Protein AF-A0A9W4HZ27-F1 (afdb_monomer_lite)

Sequence (58 aa):
MWDGIESSGVQMIRRRMQAGDLDLALADVWYLCAGVALKRMVLNWLAGKNVVYEDFNY

Structure (mmCIF, N/CA/C/O backbone):
data_AF-A0A9W4HZ27-F1
#
_entry.id   AF-A0A9W4HZ27-F1
#
loop_
_atom_site.group_PDB
_atom_site.id
_atom_site.type_symbol
_atom_site.label_atom_id
_atom_site.label_alt_id
_atom_site.label_comp_id
_atom_site.label_asym_id
_atom_site.label_entity_id
_atom_site.label_seq_id
_atom_site.pdbx_PDB_ins_code
_atom_site.Cartn_x
_atom_site.Cartn_y
_atom_site.Cartn_z
_atom_site.occupancy
_atom_site.B_iso_or_equiv
_atom_site.auth_seq_id
_atom_site.auth_comp_id
_atom_site.auth_asym_id
_atom_site.auth_atom_id
_atom_site.pdbx_PDB_model_num
ATOM 1 N N . MET A 1 1 ? 20.037 -9.623 -14.646 1.00 70.44 1 MET A N 1
ATOM 2 C CA . MET A 1 1 ? 20.137 -8.832 -13.381 1.00 70.44 1 MET A CA 1
ATOM 3 C C . MET A 1 1 ? 18.845 -8.881 -12.557 1.00 70.44 1 MET A C 1
ATOM 5 O O . MET A 1 1 ? 18.760 -8.200 -11.547 1.00 70.44 1 MET A O 1
ATOM 9 N N . TRP A 1 2 ? 17.866 -9.716 -12.926 1.00 86.56 2 TRP A N 1
ATOM 10 C CA . TRP A 1 2 ? 16.676 -9.994 -12.106 1.00 86.56 2 TRP A CA 1
ATOM 11 C C . TRP A 1 2 ? 16.415 -11.497 -11.984 1.00 86.56 2 TRP A C 1
ATOM 13 O O . TRP A 1 2 ? 15.400 -11.906 -11.445 1.00 86.56 2 TRP A O 1
ATOM 23 N N . ASP A 1 3 ? 17.360 -12.313 -12.443 1.00 86.56 3 ASP A N 1
ATOM 24 C CA . ASP A 1 3 ? 17.200 -13.732 -12.746 1.00 86.56 3 ASP A CA 1
ATOM 25 C C . ASP A 1 3 ? 16.819 -14.532 -11.485 1.00 86.56 3 ASP A C 1
ATOM 27 O O . ASP A 1 3 ? 16.015 -15.458 -11.542 1.00 86.56 3 ASP A O 1
ATOM 31 N N . GLY A 1 4 ? 17.319 -14.118 -10.314 1.00 92.94 4 GLY A N 1
ATOM 32 C CA . GLY A 1 4 ? 16.919 -14.682 -9.018 1.00 92.94 4 GLY A CA 1
ATOM 33 C C . GLY A 1 4 ? 15.486 -14.331 -8.595 1.00 92.94 4 GLY A C 1
ATOM 34 O O . GLY A 1 4 ? 14.819 -15.139 -7.962 1.00 92.94 4 GLY A O 1
ATOM 35 N N . ILE A 1 5 ? 14.986 -13.150 -8.968 1.00 89.88 5 ILE A N 1
ATOM 36 C CA . ILE A 1 5 ? 13.593 -12.752 -8.717 1.00 89.88 5 ILE A CA 1
ATOM 37 C C . ILE A 1 5 ? 12.679 -13.447 -9.730 1.00 89.88 5 ILE A C 1
ATOM 39 O O . ILE A 1 5 ? 11.698 -14.069 -9.339 1.00 89.88 5 ILE A O 1
ATOM 43 N N . GLU A 1 6 ? 13.032 -13.425 -11.014 1.00 88.69 6 GLU A N 1
ATOM 44 C CA . GLU A 1 6 ? 12.260 -14.061 -12.090 1.00 88.69 6 GLU A CA 1
ATOM 45 C C . GLU A 1 6 ? 12.099 -15.576 -11.873 1.00 88.69 6 GLU A C 1
ATOM 47 O O . GLU A 1 6 ? 11.020 -16.121 -12.092 1.00 88.69 6 GLU A O 1
ATOM 52 N N . SER A 1 7 ? 13.131 -16.255 -11.362 1.00 93.94 7 SER A N 1
ATOM 53 C CA . SER A 1 7 ? 13.080 -17.693 -11.049 1.00 93.94 7 SER A CA 1
ATOM 54 C C . SER A 1 7 ? 12.327 -18.047 -9.760 1.00 93.94 7 SER A C 1
ATOM 56 O O . SER A 1 7 ? 12.009 -19.215 -9.552 1.00 93.94 7 SER A O 1
ATOM 58 N N . SER A 1 8 ? 11.985 -17.071 -8.911 1.00 94.50 8 SER A N 1
ATOM 59 C CA . SER A 1 8 ? 11.268 -17.318 -7.647 1.00 94.50 8 SER A CA 1
ATOM 60 C C . SER A 1 8 ? 9.751 -17.506 -7.806 1.00 94.50 8 SER A C 1
ATOM 62 O O . SER A 1 8 ? 9.051 -17.747 -6.825 1.00 94.50 8 SER A O 1
ATOM 64 N N . GLY A 1 9 ? 9.228 -17.401 -9.034 1.00 93.44 9 GLY A N 1
ATOM 65 C CA . GLY A 1 9 ? 7.797 -17.544 -9.325 1.00 93.44 9 GLY A CA 1
ATOM 66 C C . GLY A 1 9 ? 6.958 -16.313 -8.971 1.00 93.44 9 GLY A C 1
ATOM 67 O O . GLY A 1 9 ? 5.731 -16.368 -9.039 1.00 93.44 9 GLY A O 1
ATOM 68 N N . VAL A 1 10 ? 7.595 -15.198 -8.606 1.00 92.81 10 VAL A N 1
ATOM 69 C CA . VAL A 1 10 ? 6.900 -13.929 -8.364 1.00 92.81 10 VAL A CA 1
ATOM 70 C C . VAL A 1 10 ? 6.577 -13.215 -9.673 1.00 92.81 10 VAL A C 1
ATOM 72 O O . VAL A 1 10 ? 7.295 -13.316 -10.669 1.00 92.81 10 VAL A O 1
ATOM 75 N N . GLN A 1 11 ? 5.514 -12.417 -9.655 1.00 91.06 11 GLN A N 1
ATOM 76 C CA . GLN A 1 11 ? 5.185 -11.537 -10.766 1.00 91.06 11 GLN A CA 1
ATOM 77 C C . GLN A 1 11 ? 5.895 -10.186 -10.609 1.00 91.06 11 GLN A C 1
ATOM 79 O O . GLN A 1 11 ? 5.668 -9.455 -9.647 1.00 91.06 11 GLN A O 1
ATOM 84 N N . MET A 1 12 ? 6.715 -9.812 -11.593 1.00 91.00 12 MET A N 1
ATOM 85 C CA . MET A 1 12 ? 7.342 -8.490 -11.648 1.00 91.00 12 MET A CA 1
ATOM 86 C C . MET A 1 12 ? 6.484 -7.499 -12.440 1.00 91.00 12 MET A C 1
ATOM 88 O O . MET A 1 12 ? 6.347 -7.611 -13.658 1.00 91.00 12 MET A O 1
ATOM 92 N N . ILE A 1 13 ? 5.948 -6.481 -11.765 1.00 94.00 13 ILE A N 1
ATOM 93 C CA . ILE A 1 13 ? 5.110 -5.444 -12.382 1.00 94.00 13 ILE A CA 1
ATOM 94 C C . ILE A 1 13 ? 5.901 -4.134 -12.499 1.00 94.00 13 ILE A C 1
ATOM 96 O O . ILE A 1 13 ? 6.198 -3.474 -11.506 1.00 94.00 13 ILE A O 1
ATOM 100 N N . ARG A 1 14 ? 6.228 -3.721 -13.731 1.00 93.25 14 ARG A N 1
ATOM 101 C CA . ARG A 1 14 ? 7.033 -2.514 -14.004 1.00 93.25 14 ARG A CA 1
ATOM 102 C C . ARG A 1 14 ? 6.172 -1.258 -14.172 1.00 93.25 14 ARG A C 1
ATOM 104 O O . ARG A 1 14 ? 6.066 -0.703 -15.262 1.00 93.25 14 ARG A O 1
ATOM 111 N N . ARG A 1 15 ? 5.564 -0.799 -13.077 1.00 95.56 15 ARG A N 1
ATOM 112 C CA . ARG A 1 15 ? 4.864 0.496 -12.978 1.00 95.56 15 ARG A CA 1
ATOM 113 C C . ARG A 1 15 ? 4.910 1.032 -11.547 1.00 95.56 15 ARG A C 1
ATOM 115 O O . ARG A 1 15 ? 5.346 0.339 -10.636 1.00 95.56 15 ARG A O 1
ATOM 122 N N . ARG A 1 16 ? 4.427 2.261 -11.334 1.00 94.56 16 ARG A N 1
ATOM 123 C CA . ARG A 1 16 ? 4.169 2.772 -9.977 1.00 94.56 16 ARG A CA 1
ATOM 124 C C . ARG A 1 16 ? 3.084 1.927 -9.297 1.00 94.56 16 ARG A C 1
ATOM 126 O O . ARG A 1 16 ? 2.129 1.517 -9.964 1.00 94.56 16 ARG A O 1
ATOM 133 N N . MET A 1 17 ? 3.225 1.714 -7.989 1.00 95.62 17 MET A N 1
ATOM 134 C CA . MET A 1 17 ? 2.192 1.079 -7.166 1.00 95.62 17 MET A CA 1
ATOM 135 C C . MET A 1 17 ? 0.900 1.900 -7.152 1.00 95.62 17 MET A C 1
ATOM 137 O O . MET A 1 17 ? 0.915 3.125 -7.302 1.00 95.62 17 MET A O 1
ATOM 141 N N . GLN A 1 18 ? -0.207 1.203 -6.953 1.00 97.12 18 GLN A N 1
ATOM 142 C CA . GLN A 1 18 ? -1.557 1.730 -6.827 1.00 97.12 18 GLN A CA 1
ATOM 143 C C . GLN A 1 18 ? -2.232 1.098 -5.605 1.00 97.12 18 GLN A C 1
ATOM 145 O O . GLN A 1 18 ? -1.800 0.054 -5.125 1.00 97.12 18 GLN A O 1
ATOM 150 N N . ALA A 1 19 ? -3.320 1.703 -5.124 1.00 96.56 19 ALA A N 1
ATOM 151 C CA . ALA A 1 19 ? -4.051 1.201 -3.957 1.00 96.56 19 ALA A CA 1
ATOM 152 C C . ALA A 1 19 ? -4.495 -0.266 -4.112 1.00 96.56 19 ALA A C 1
ATOM 154 O O . ALA A 1 19 ? -4.427 -1.028 -3.157 1.00 96.56 19 ALA A O 1
ATOM 155 N N . GLY A 1 20 ? -4.899 -0.663 -5.325 1.00 96.50 20 GLY A N 1
ATOM 156 C CA . GLY A 1 20 ? -5.351 -2.026 -5.626 1.00 96.50 20 GLY A CA 1
ATOM 157 C C . GLY A 1 20 ? -4.254 -3.094 -5.607 1.00 96.50 20 GLY A C 1
ATOM 158 O O . GLY A 1 20 ? -4.575 -4.270 -5.712 1.00 96.50 20 GLY A O 1
ATOM 159 N N . ASP A 1 21 ? -2.983 -2.709 -5.463 1.00 94.81 21 ASP A N 1
ATOM 160 C CA . ASP A 1 21 ? -1.889 -3.666 -5.254 1.00 94.81 21 ASP A CA 1
ATOM 161 C C . ASP A 1 21 ? -1.830 -4.179 -3.807 1.00 94.81 21 ASP A C 1
ATOM 163 O O . ASP A 1 21 ? -1.068 -5.097 -3.510 1.00 94.81 21 ASP A O 1
ATOM 167 N N . LEU A 1 22 ? -2.595 -3.566 -2.898 1.00 94.88 22 LEU A N 1
ATOM 168 C CA . LEU A 1 22 ? -2.637 -3.925 -1.488 1.00 94.88 22 LEU A CA 1
ATOM 169 C C . LEU A 1 22 ? -3.914 -4.706 -1.188 1.00 94.88 22 LEU A C 1
ATOM 171 O O . LEU A 1 22 ? -5.021 -4.200 -1.367 1.00 94.88 22 LEU A O 1
ATOM 175 N N . ASP A 1 23 ? -3.754 -5.910 -0.649 1.00 95.62 23 ASP A N 1
ATOM 176 C CA . ASP A 1 23 ? -4.850 -6.619 -0.001 1.00 95.62 23 ASP A CA 1
ATOM 177 C C . ASP A 1 23 ? -4.859 -6.271 1.493 1.00 95.62 23 ASP A C 1
ATOM 179 O O . ASP A 1 23 ? -4.004 -6.687 2.279 1.00 95.62 23 ASP A O 1
ATOM 183 N N . LEU A 1 24 ? -5.850 -5.467 1.878 1.00 94.88 24 LEU A N 1
ATOM 184 C CA . LEU A 1 24 ? -6.009 -4.933 3.227 1.00 94.88 24 LEU A CA 1
ATOM 185 C C . LEU A 1 24 ? -6.393 -5.992 4.274 1.00 94.88 24 LEU A C 1
ATOM 187 O O . LEU A 1 24 ? -6.448 -5.657 5.461 1.00 94.88 24 LEU A O 1
ATOM 191 N N . ALA A 1 25 ? -6.693 -7.226 3.861 1.00 95.31 25 ALA A N 1
ATOM 192 C CA . ALA A 1 25 ? -6.983 -8.344 4.754 1.00 95.31 25 ALA A CA 1
ATOM 193 C C . ALA A 1 25 ? -5.724 -9.122 5.178 1.00 95.31 25 ALA A C 1
ATOM 195 O O . ALA A 1 25 ? -5.790 -9.902 6.124 1.00 95.31 25 ALA A O 1
ATOM 196 N N . LEU A 1 26 ? -4.580 -8.908 4.518 1.00 93.38 26 LEU A N 1
ATOM 197 C CA . LEU A 1 26 ? -3.368 -9.706 4.747 1.00 93.38 26 LEU A CA 1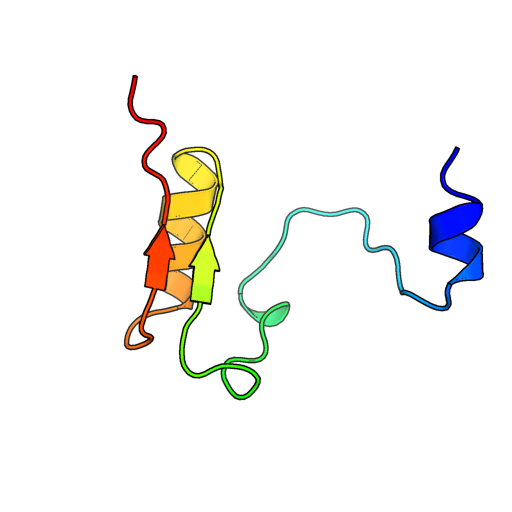
ATOM 198 C C . LEU A 1 26 ? -2.609 -9.365 6.035 1.00 93.38 26 LEU A C 1
ATOM 200 O O . LEU A 1 26 ? -1.732 -10.131 6.433 1.00 93.38 26 LEU A O 1
ATOM 204 N N . ALA A 1 27 ? -2.897 -8.226 6.670 1.00 94.94 27 ALA A N 1
ATOM 205 C CA . ALA A 1 27 ? -2.175 -7.795 7.860 1.00 94.94 27 ALA A CA 1
ATOM 206 C C . ALA A 1 27 ? -2.982 -6.846 8.754 1.00 94.94 27 ALA A C 1
ATOM 208 O O . ALA A 1 27 ? -3.647 -5.917 8.278 1.00 94.94 27 ALA A O 1
ATOM 209 N N . ASP A 1 28 ? -2.813 -7.029 10.065 1.00 94.69 28 ASP A N 1
ATOM 210 C CA . A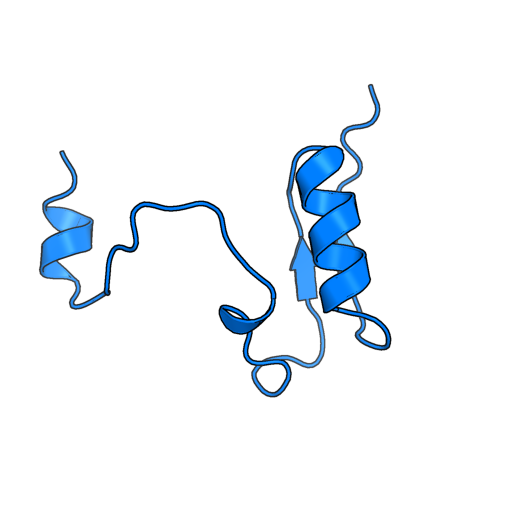SP A 1 28 ? -3.339 -6.137 11.103 1.00 94.69 28 ASP A CA 1
ATOM 211 C C . ASP A 1 28 ? -2.437 -4.915 11.345 1.00 94.69 28 ASP A C 1
ATOM 213 O O . ASP A 1 28 ? -2.926 -3.847 11.721 1.00 94.69 28 ASP A O 1
ATOM 217 N N . VAL A 1 29 ? -1.125 -5.060 11.110 1.00 97.50 29 VAL A N 1
ATOM 218 C CA . VAL A 1 29 ? -0.113 -4.001 11.250 1.00 97.50 29 VAL A CA 1
ATOM 219 C C . VAL A 1 29 ? 0.701 -3.892 9.966 1.00 97.50 29 VAL A C 1
ATOM 221 O O . VAL A 1 29 ? 1.213 -4.884 9.454 1.00 97.50 29 VAL A O 1
ATOM 224 N N . TRP A 1 30 ? 0.841 -2.668 9.468 1.00 97.38 30 TRP A N 1
ATOM 225 C CA . TRP A 1 30 ? 1.533 -2.344 8.227 1.00 97.38 30 TRP A CA 1
ATOM 226 C C . TRP A 1 30 ? 2.803 -1.554 8.526 1.00 97.38 30 TRP A C 1
ATOM 228 O O . TRP A 1 30 ? 2.746 -0.527 9.198 1.00 97.38 30 TRP A O 1
ATOM 238 N N . TYR A 1 31 ? 3.943 -2.004 8.006 1.00 96.88 31 TYR A N 1
ATOM 239 C CA . TYR A 1 31 ? 5.219 -1.299 8.132 1.00 96.88 31 TYR A CA 1
ATOM 240 C C . TYR A 1 31 ? 5.569 -0.605 6.817 1.00 96.88 31 TYR A C 1
ATOM 242 O O . TYR A 1 31 ? 5.516 -1.225 5.755 1.00 96.88 31 TYR A O 1
ATOM 250 N N . LEU A 1 32 ? 5.925 0.679 6.877 1.00 95.56 32 LEU A N 1
ATOM 251 C CA . LEU A 1 32 ? 6.169 1.503 5.695 1.00 95.56 32 LEU A CA 1
ATOM 252 C C . LEU A 1 32 ? 7.487 2.278 5.796 1.00 95.56 32 LEU A C 1
ATOM 254 O O . LEU A 1 32 ? 7.639 3.181 6.615 1.00 95.56 32 LEU A O 1
ATOM 258 N N . CYS A 1 33 ? 8.403 1.980 4.878 1.00 94.94 33 CYS A N 1
ATOM 259 C CA . CYS A 1 33 ? 9.617 2.749 4.623 1.00 94.94 33 CYS A CA 1
ATOM 260 C C . CYS A 1 33 ? 9.531 3.304 3.195 1.00 94.94 33 CYS A C 1
ATOM 262 O O . CYS A 1 33 ? 9.591 2.551 2.222 1.00 94.94 33 CYS A O 1
ATOM 264 N N . ALA A 1 34 ? 9.294 4.609 3.053 1.00 93.44 34 ALA A N 1
ATOM 265 C CA . ALA A 1 34 ? 9.121 5.236 1.746 1.00 93.44 34 ALA A CA 1
ATOM 266 C C . ALA A 1 34 ? 9.437 6.734 1.775 1.00 93.44 34 ALA A C 1
ATOM 268 O O . ALA A 1 34 ? 9.239 7.413 2.782 1.00 93.44 34 ALA A O 1
ATOM 269 N N . GLY A 1 35 ? 9.839 7.274 0.620 1.00 93.31 35 GLY A N 1
ATOM 270 C CA . GLY A 1 35 ? 9.972 8.719 0.438 1.00 93.31 35 GLY A CA 1
ATOM 271 C C . GLY A 1 35 ? 8.638 9.458 0.618 1.00 93.31 35 GLY A C 1
ATOM 272 O O . GLY A 1 35 ? 7.561 8.889 0.418 1.00 93.31 35 GLY A O 1
ATOM 273 N N . VAL A 1 36 ? 8.712 10.753 0.944 1.00 93.94 36 VAL A N 1
ATOM 274 C CA . VAL A 1 36 ? 7.580 11.589 1.398 1.00 93.94 36 VAL A CA 1
ATOM 275 C C . VAL A 1 36 ? 6.324 11.466 0.521 1.00 93.94 36 VAL A C 1
ATOM 277 O O . VAL A 1 36 ? 5.221 11.288 1.041 1.00 93.94 36 VAL A O 1
ATOM 280 N N . ALA A 1 37 ? 6.472 11.522 -0.807 1.00 93.19 37 ALA A N 1
ATOM 281 C CA . ALA A 1 37 ? 5.338 11.463 -1.731 1.00 93.19 37 ALA A CA 1
ATOM 282 C C . ALA A 1 37 ? 4.619 10.103 -1.701 1.00 93.19 37 ALA A C 1
ATOM 284 O O . ALA A 1 37 ? 3.393 10.055 -1.599 1.00 93.19 37 ALA A O 1
ATOM 285 N N . LEU A 1 38 ? 5.376 9.001 -1.747 1.00 94.56 38 LEU A N 1
ATOM 286 C CA . LEU A 1 38 ? 4.802 7.657 -1.701 1.00 94.56 38 LEU A CA 1
ATOM 287 C C . LEU A 1 38 ? 4.219 7.366 -0.317 1.00 94.56 38 LEU A C 1
ATOM 289 O O . LEU A 1 38 ? 3.114 6.839 -0.239 1.00 94.56 38 LEU A O 1
ATOM 293 N N . LYS A 1 39 ? 4.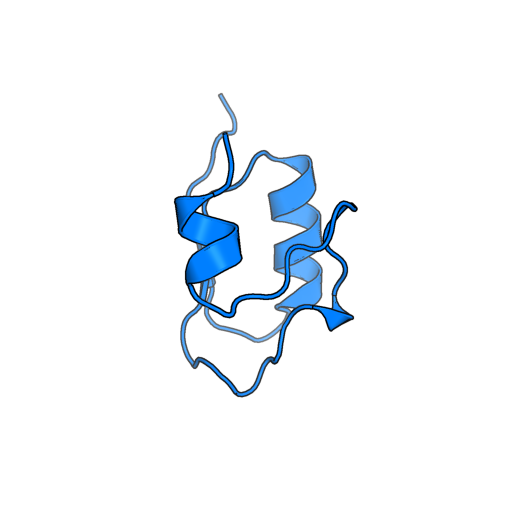896 7.792 0.759 1.00 95.38 39 LYS A N 1
ATOM 294 C CA . LYS A 1 39 ? 4.379 7.686 2.129 1.00 95.38 39 LYS A CA 1
ATOM 295 C C . LYS A 1 39 ? 2.983 8.293 2.235 1.00 95.38 39 LYS A C 1
ATOM 297 O O . LYS A 1 39 ? 2.052 7.626 2.672 1.00 95.38 39 LYS A O 1
ATOM 302 N N . ARG A 1 40 ? 2.812 9.533 1.764 1.00 95.19 40 ARG A N 1
ATOM 303 C CA . ARG A 1 40 ? 1.512 10.220 1.780 1.00 95.19 40 ARG A CA 1
ATOM 304 C C . ARG A 1 40 ? 0.432 9.448 1.015 1.00 95.19 40 ARG A C 1
ATOM 306 O O . ARG A 1 40 ? -0.698 9.371 1.484 1.00 95.19 40 ARG A O 1
ATOM 313 N N . MET A 1 41 ? 0.763 8.885 -0.146 1.00 97.00 41 MET A N 1
ATOM 314 C CA . MET A 1 41 ? -0.185 8.087 -0.933 1.00 97.00 41 MET A CA 1
ATOM 315 C C . MET A 1 41 ? -0.582 6.796 -0.207 1.00 97.00 41 MET A C 1
ATOM 317 O O . MET A 1 41 ? -1.770 6.516 -0.084 1.00 97.00 41 MET A O 1
ATOM 321 N N . VAL A 1 42 ? 0.392 6.048 0.317 1.00 96.94 42 VAL A N 1
ATOM 322 C CA . VAL A 1 42 ? 0.154 4.763 0.989 1.00 96.94 42 VAL A CA 1
ATOM 323 C C . VAL A 1 42 ? -0.623 4.945 2.294 1.00 96.94 42 VAL A C 1
ATOM 325 O O . VAL A 1 42 ? -1.546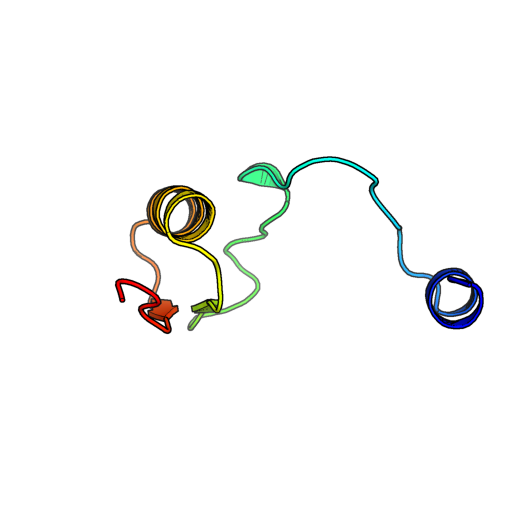 4.179 2.549 1.00 96.94 42 VAL A O 1
ATOM 328 N N . LEU A 1 43 ? -0.336 5.988 3.081 1.00 96.62 43 LEU A N 1
ATOM 329 C CA . LEU A 1 43 ? -1.114 6.298 4.288 1.00 96.62 43 LEU A CA 1
ATOM 330 C C . LEU A 1 43 ? -2.590 6.586 3.972 1.00 96.62 43 LEU A C 1
ATOM 332 O O . LEU A 1 43 ? -3.462 6.186 4.737 1.00 96.62 43 LEU A O 1
ATOM 336 N N . ASN A 1 44 ? -2.884 7.213 2.828 1.00 97.44 44 ASN A N 1
ATOM 337 C CA . ASN A 1 44 ? -4.267 7.401 2.386 1.00 97.44 44 ASN A CA 1
ATOM 338 C C . ASN A 1 44 ? -4.927 6.076 1.973 1.00 97.44 44 ASN A C 1
ATOM 340 O O . ASN A 1 44 ? -6.114 5.885 2.221 1.00 97.44 44 ASN A O 1
ATOM 344 N N . TRP A 1 45 ? -4.186 5.162 1.338 1.00 97.75 45 TRP A N 1
ATOM 345 C CA . TRP A 1 45 ? -4.705 3.843 0.949 1.00 97.75 45 TRP A CA 1
ATOM 346 C C . TRP A 1 45 ? -4.973 2.940 2.157 1.00 97.75 45 TRP A C 1
ATOM 348 O O . TRP A 1 45 ? -5.914 2.153 2.138 1.00 97.75 45 TRP A O 1
ATOM 358 N N . LEU A 1 46 ? -4.171 3.081 3.214 1.00 96.94 46 LEU A N 1
ATOM 359 C CA . LEU A 1 46 ? -4.255 2.314 4.458 1.00 96.94 46 LEU A CA 1
ATOM 360 C C . LEU A 1 46 ? -5.098 3.009 5.541 1.00 96.94 46 LEU A C 1
ATOM 362 O O . LEU A 1 46 ? -4.928 2.734 6.730 1.00 96.94 46 LEU A O 1
ATOM 366 N N . ALA A 1 47 ? -5.999 3.919 5.164 1.00 95.94 47 ALA A N 1
ATOM 367 C CA . ALA A 1 47 ? -6.848 4.624 6.119 1.00 95.94 47 ALA A CA 1
ATOM 368 C C . ALA A 1 47 ? -7.607 3.637 7.031 1.00 95.94 47 ALA A C 1
ATOM 370 O O . ALA A 1 47 ? -8.259 2.704 6.564 1.00 95.94 47 ALA A O 1
ATOM 371 N N . GLY A 1 48 ? -7.508 3.842 8.347 1.00 95.38 48 GLY A N 1
ATOM 372 C CA . GLY A 1 48 ? -8.120 2.965 9.352 1.00 95.38 48 GLY A CA 1
ATOM 373 C C . GLY A 1 48 ? -7.327 1.694 9.685 1.00 95.38 48 GLY A C 1
ATOM 374 O O . GLY A 1 48 ? -7.790 0.905 10.505 1.00 95.38 48 GLY A O 1
ATOM 375 N N . LYS A 1 49 ? -6.145 1.482 9.092 1.00 97.06 49 LYS A N 1
ATOM 376 C CA . LYS A 1 49 ? -5.210 0.416 9.483 1.00 97.06 49 LYS A CA 1
ATOM 377 C C . LYS A 1 49 ? -4.167 0.926 10.474 1.00 97.06 49 LYS A C 1
ATOM 379 O O . LYS A 1 49 ? -3.860 2.117 10.514 1.00 97.06 49 LYS A O 1
ATOM 384 N N . ASN A 1 50 ? -3.580 0.009 11.241 1.00 97.81 50 ASN A N 1
ATOM 385 C CA . ASN A 1 50 ? -2.429 0.322 12.081 1.00 97.81 50 ASN A CA 1
ATOM 386 C C . ASN A 1 50 ? -1.178 0.376 11.202 1.00 97.81 50 ASN A C 1
ATOM 388 O O . ASN A 1 50 ? -0.755 -0.654 10.678 1.00 97.81 50 ASN A O 1
ATOM 392 N N . VAL A 1 51 ? -0.595 1.565 11.033 1.00 97.56 51 VAL A N 1
ATOM 393 C CA . VAL A 1 51 ? 0.603 1.762 10.207 1.00 97.56 51 VAL A CA 1
ATOM 394 C C . VAL A 1 51 ? 1.752 2.295 11.057 1.00 97.56 51 VAL A C 1
ATOM 396 O O . VAL A 1 51 ? 1.627 3.340 11.691 1.00 97.56 51 VAL A O 1
ATOM 399 N N . VAL A 1 52 ? 2.882 1.595 11.032 1.00 97.62 52 VAL A N 1
ATOM 400 C CA . VAL A 1 52 ? 4.16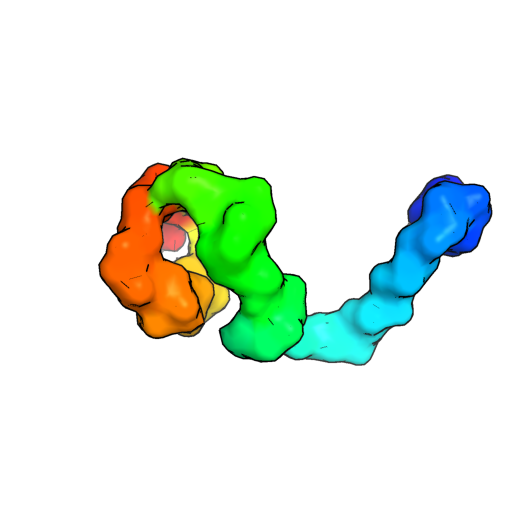4 2.033 11.593 1.00 97.62 52 VAL A CA 1
ATOM 401 C C . VAL A 1 52 ? 5.048 2.463 10.432 1.00 97.62 52 VAL A C 1
ATOM 403 O O . VAL A 1 52 ? 5.236 1.705 9.482 1.00 97.62 52 VAL A O 1
ATOM 406 N N . TYR A 1 53 ? 5.584 3.678 10.473 1.00 95.62 53 TYR A N 1
ATOM 407 C CA . TYR A 1 53 ? 6.373 4.198 9.363 1.00 95.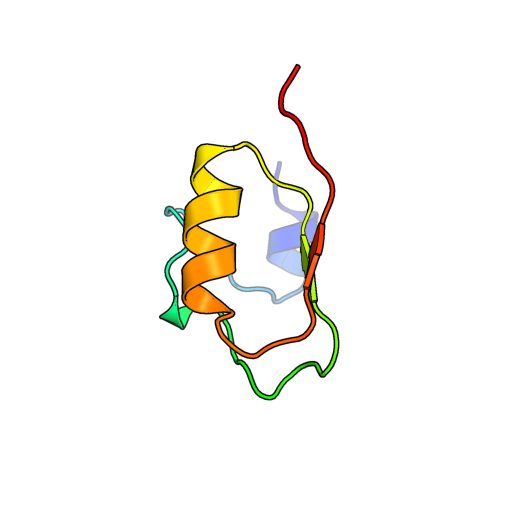62 53 TYR A CA 1
ATOM 408 C C . TYR A 1 53 ? 7.590 4.985 9.825 1.00 95.62 53 TYR A C 1
ATOM 410 O O . TYR A 1 53 ? 7.590 5.601 10.889 1.00 95.62 53 TYR A O 1
ATOM 418 N N . GLU A 1 54 ? 8.611 4.990 8.977 1.00 93.25 54 GLU A N 1
ATOM 419 C CA . GLU A 1 54 ? 9.758 5.883 9.109 1.00 93.25 54 GLU A CA 1
ATOM 420 C C . GLU A 1 54 ? 9.449 7.234 8.452 1.00 93.25 54 GLU A C 1
ATOM 422 O O . GLU A 1 54 ? 8.805 7.298 7.396 1.00 93.25 54 GLU A O 1
ATOM 427 N N . ASP A 1 55 ? 9.892 8.329 9.077 1.00 86.94 55 ASP A N 1
ATOM 428 C CA . ASP A 1 55 ? 9.734 9.673 8.523 1.00 86.94 55 ASP A CA 1
ATOM 429 C C . ASP A 1 55 ? 11.062 10.217 7.985 1.00 86.94 55 ASP A C 1
ATOM 431 O O . ASP A 1 55 ? 11.959 10.578 8.740 1.00 86.94 55 ASP A O 1
ATOM 435 N N . PHE A 1 56 ? 11.171 10.277 6.657 1.00 83.62 56 PHE A N 1
ATOM 436 C CA . PHE A 1 56 ? 12.323 10.814 5.930 1.00 83.62 56 PHE A CA 1
ATOM 437 C C . PHE A 1 56 ? 12.094 12.285 5.544 1.00 83.62 56 PHE A C 1
ATOM 439 O O . PHE A 1 56 ? 12.130 12.632 4.363 1.00 83.62 56 PHE A O 1
ATOM 446 N N . ASN A 1 57 ? 11.785 13.139 6.523 1.00 78.25 57 ASN A N 1
ATOM 447 C CA . ASN A 1 57 ? 11.466 14.562 6.331 1.00 78.25 57 ASN A CA 1
ATOM 448 C C . ASN A 1 57 ? 12.649 15.518 6.594 1.00 78.25 57 ASN A C 1
ATOM 450 O O . ASN A 1 57 ? 12.406 16.671 6.954 1.00 78.25 57 ASN A O 1
ATOM 454 N N . TYR A 1 58 ? 13.886 15.028 6.431 1.00 77.06 58 TYR A N 1
ATOM 455 C CA . TYR A 1 58 ? 15.124 15.814 6.539 1.00 77.06 58 TYR A CA 1
ATOM 456 C C . TYR A 1 58 ? 15.113 17.090 5.689 1.00 77.06 58 TYR A C 1
ATOM 458 O O . TYR A 1 58 ? 14.539 17.058 4.572 1.00 77.06 58 TYR A O 1
#

pLDDT: mean 93.34, std 5.24, range [70.44, 97.81]

Radius of gyration: 13.72 Å; chains: 1; bounding box: 28×34×26 Å

Organism: Penicillium nalgiovense (NCBI:txid60175)

Foldseek 3Di:
DCVVVVVVPDDDDPDDDDLVVDDLVPDQEAEDEDDPVVVVRVCVSNPPGHYDYDDPPD

Secondary structure (DSSP, 8-state):
--HHHHTTT-----S---GGG--TTS-SEEEE---HHHHHHHHHHTTTSEEEE-----